Protein AF-M5RSM1-F1 (afdb_monomer_lite)

Secondary structure (DSSP, 8-state):
-HHHHHHTTT-HHHHHHHHHHHTT-EE--HHHHHHHHSS--GGGG---TTEEEEEEEEEE-SS-EEEEEEEEETTS-EEEEEEES---GGGGTT--EEEEEETTEEEEEEE-SSSEEEEEEETTEEEEEEEE-SHHHHHHHHHHHTT-

Radius of gyration: 13.94 Å; chains: 1; bounding box: 35×31×35 Å

Sequence (148 aa):
MDDYLQKLPNDPDAAEQMLLTKYDGEKVDADGAVKLVGYRPIVSSGLPEGYSLASTSVLKMPCCTCVKAVCKRSDGSTLVLFEHDDEETAWFGDRRQSMATCGDKDCCLVDLDSSIAATWKQGTRSVTAVGVRDQDEVAKLVTWLDKS

Structure (mmCIF, N/CA/C/O backbone):
data_AF-M5RSM1-F1
#
_entry.id   AF-M5RSM1-F1
#
loop_
_atom_site.group_PDB
_atom_site.id
_atom_site.type_symbol
_atom_site.label_atom_id
_atom_site.label_alt_id
_atom_site.label_comp_id
_atom_site.label_asym_id
_atom_site.label_entity_id
_atom_site.label_seq_id
_atom_site.pdbx_PDB_ins_code
_atom_site.Cartn_x
_atom_site.Cartn_y
_atom_site.Cartn_z
_atom_site.occupancy
_atom_site.B_iso_or_equiv
_atom_site.auth_seq_id
_atom_site.auth_comp_id
_atom_site.auth_asym_id
_atom_site.auth_atom_id
_atom_site.pdbx_PDB_model_num
ATOM 1 N N . MET A 1 1 ? 10.502 -10.326 3.590 1.00 84.56 1 MET A N 1
ATOM 2 C CA . MET A 1 1 ? 9.378 -9.428 3.912 1.00 84.56 1 MET A CA 1
ATOM 3 C C . MET A 1 1 ? 9.476 -8.980 5.362 1.00 84.56 1 MET A C 1
ATOM 5 O O . MET A 1 1 ? 9.263 -7.812 5.624 1.00 84.56 1 MET A O 1
ATOM 9 N N . ASP A 1 2 ? 9.894 -9.855 6.278 1.00 88.69 2 ASP A N 1
ATOM 10 C CA . ASP A 1 2 ? 10.044 -9.548 7.711 1.00 88.69 2 ASP A CA 1
ATOM 11 C C . ASP A 1 2 ? 10.809 -8.256 8.025 1.00 88.69 2 ASP A C 1
ATOM 13 O O . ASP A 1 2 ? 10.260 -7.388 8.697 1.00 88.69 2 ASP A O 1
ATOM 17 N N . ASP A 1 3 ? 12.011 -8.070 7.468 1.00 91.12 3 ASP A N 1
ATOM 18 C CA . ASP A 1 3 ? 12.795 -6.842 7.693 1.00 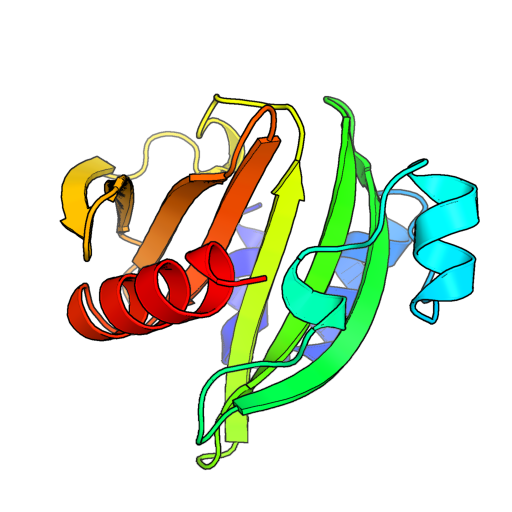91.12 3 ASP A CA 1
ATOM 19 C C . ASP A 1 3 ? 12.050 -5.572 7.262 1.00 91.12 3 ASP A C 1
ATOM 21 O O . ASP A 1 3 ? 12.173 -4.520 7.887 1.00 91.12 3 ASP A O 1
ATOM 25 N N . TYR A 1 4 ? 11.267 -5.669 6.185 1.00 92.69 4 TYR A N 1
ATOM 26 C CA . TYR A 1 4 ? 10.441 -4.568 5.706 1.00 92.69 4 TYR A CA 1
ATOM 27 C C . TYR A 1 4 ? 9.296 -4.282 6.683 1.00 92.69 4 TYR A C 1
ATOM 29 O O . TYR A 1 4 ? 9.095 -3.130 7.059 1.00 92.69 4 TYR A O 1
ATOM 37 N N . LEU A 1 5 ? 8.597 -5.323 7.148 1.00 92.19 5 LEU A N 1
ATOM 38 C CA . LEU A 1 5 ? 7.479 -5.200 8.090 1.00 92.19 5 LEU A CA 1
ATOM 39 C C . LEU A 1 5 ? 7.918 -4.630 9.443 1.00 92.19 5 LEU A C 1
ATOM 41 O O . LEU A 1 5 ? 7.188 -3.847 10.036 1.00 92.19 5 LEU A O 1
ATOM 45 N N . GLN A 1 6 ? 9.125 -4.959 9.909 1.00 91.62 6 GLN A N 1
ATOM 46 C CA . GLN A 1 6 ? 9.686 -4.388 11.139 1.00 91.62 6 GLN A CA 1
ATOM 47 C C . GLN A 1 6 ? 10.090 -2.915 10.985 1.00 91.62 6 GLN A C 1
ATOM 49 O O . GLN A 1 6 ? 10.006 -2.133 11.937 1.00 91.62 6 GLN A O 1
ATOM 54 N N . LYS A 1 7 ? 10.552 -2.521 9.793 1.00 94.12 7 LYS A N 1
ATOM 55 C CA . LYS A 1 7 ? 10.976 -1.142 9.518 1.00 94.12 7 LYS A CA 1
ATOM 56 C C . LYS A 1 7 ? 9.806 -0.213 9.260 1.00 94.12 7 LYS A C 1
ATOM 58 O O . LYS A 1 7 ? 9.838 0.912 9.742 1.00 94.12 7 LYS A O 1
ATOM 63 N N . LEU A 1 8 ? 8.785 -0.677 8.542 1.00 93.38 8 LEU A N 1
ATOM 64 C CA . LEU A 1 8 ? 7.688 0.158 8.055 1.00 93.38 8 LEU A CA 1
ATOM 65 C C . LEU A 1 8 ? 7.031 1.041 9.139 1.00 93.38 8 LEU A C 1
ATOM 67 O O . LEU A 1 8 ? 6.842 2.222 8.858 1.00 93.38 8 LEU A O 1
ATOM 71 N N . PRO A 1 9 ? 6.717 0.556 10.359 1.00 90.81 9 PRO A N 1
ATOM 72 C CA . PRO A 1 9 ? 6.080 1.388 11.383 1.00 90.81 9 PRO A CA 1
ATOM 73 C C . PRO A 1 9 ? 6.984 2.495 11.940 1.00 90.81 9 PRO A C 1
ATOM 75 O O . PRO A 1 9 ? 6.483 3.507 12.421 1.00 90.81 9 PRO A O 1
ATOM 78 N N . ASN A 1 10 ? 8.305 2.296 11.898 1.00 92.50 10 ASN A N 1
ATOM 79 C CA . ASN A 1 10 ? 9.286 3.152 12.569 1.00 92.50 10 ASN A CA 1
ATOM 80 C C . ASN A 1 10 ? 10.014 4.091 11.598 1.00 92.50 10 ASN A C 1
ATOM 82 O O . ASN A 1 10 ? 10.346 5.216 11.957 1.00 92.50 10 ASN A O 1
ATOM 86 N N . ASP A 1 11 ? 10.275 3.618 10.380 1.00 94.62 11 ASP A N 1
ATOM 87 C CA . ASP A 1 11 ? 10.982 4.344 9.328 1.00 94.62 11 ASP A CA 1
ATOM 88 C C . ASP A 1 11 ? 10.421 3.946 7.946 1.00 94.62 11 ASP A C 1
ATOM 90 O O . ASP A 1 11 ? 10.983 3.089 7.248 1.00 94.62 11 ASP A O 1
ATOM 94 N N . PRO A 1 12 ? 9.265 4.521 7.553 1.00 93.06 12 PRO A N 1
ATOM 95 C CA . PRO A 1 12 ? 8.615 4.211 6.283 1.00 93.06 12 PRO A CA 1
ATOM 96 C C . PRO A 1 12 ? 9.485 4.524 5.062 1.00 93.06 12 PRO A C 1
ATOM 98 O O . PRO A 1 12 ? 9.415 3.804 4.065 1.00 93.06 12 PRO A O 1
ATOM 101 N N . ASP A 1 13 ? 10.316 5.565 5.144 1.00 93.88 13 ASP A N 1
ATOM 102 C CA . ASP A 1 13 ? 11.185 5.990 4.047 1.00 93.88 13 ASP A CA 1
ATOM 103 C C . ASP A 1 13 ? 12.333 4.987 3.854 1.00 93.88 13 ASP A C 1
ATOM 105 O O . ASP A 1 13 ? 12.602 4.558 2.727 1.00 93.88 13 ASP A O 1
ATOM 109 N N . ALA A 1 14 ? 12.960 4.516 4.940 1.00 96.06 14 ALA A N 1
ATOM 110 C CA . ALA A 1 14 ? 13.954 3.447 4.853 1.00 96.06 14 ALA A CA 1
ATOM 111 C C . ALA A 1 14 ? 13.337 2.107 4.426 1.00 96.06 14 ALA A C 1
ATOM 113 O O . ALA A 1 14 ? 13.960 1.357 3.667 1.00 96.06 14 ALA A O 1
ATOM 114 N N . ALA A 1 15 ? 12.119 1.795 4.880 1.00 95.50 15 ALA A N 1
ATOM 115 C CA . ALA A 1 15 ? 11.389 0.604 4.448 1.00 95.50 15 ALA A CA 1
ATOM 116 C C . ALA A 1 15 ? 11.082 0.652 2.941 1.00 95.50 15 ALA A C 1
ATOM 118 O O . ALA A 1 15 ? 11.258 -0.340 2.232 1.00 95.50 15 ALA A O 1
ATOM 119 N N . GLU A 1 16 ? 10.678 1.814 2.424 1.00 94.50 16 GLU A N 1
ATOM 120 C CA . GLU A 1 16 ? 10.502 2.029 0.992 1.00 94.50 16 GLU A CA 1
ATOM 121 C C . GLU A 1 16 ? 11.819 1.855 0.227 1.00 94.50 16 GLU A C 1
ATOM 123 O O . GLU A 1 16 ? 11.860 1.082 -0.733 1.00 94.50 16 GLU A O 1
ATOM 128 N N . GLN A 1 17 ? 12.896 2.517 0.661 1.00 96.19 17 GLN A N 1
ATOM 129 C CA . GLN A 1 17 ? 14.193 2.433 -0.010 1.00 96.19 17 GLN A CA 1
ATOM 130 C C . GLN A 1 17 ? 14.730 0.998 -0.045 1.00 96.19 17 GLN A C 1
ATOM 132 O O . GLN A 1 17 ? 15.310 0.581 -1.046 1.00 96.19 17 GLN A O 1
ATOM 137 N N . MET A 1 18 ? 14.502 0.220 1.016 1.00 96.12 18 MET A N 1
ATOM 138 C CA . MET A 1 18 ? 14.855 -1.197 1.055 1.00 96.12 18 MET A CA 1
ATOM 139 C C . MET A 1 18 ? 14.198 -1.977 -0.088 1.00 96.12 18 MET A C 1
ATOM 141 O O . MET A 1 18 ? 14.886 -2.731 -0.777 1.00 96.12 18 MET A O 1
ATOM 145 N N . LEU A 1 19 ? 12.886 -1.816 -0.300 1.00 95.12 19 LEU A N 1
ATOM 146 C CA . LEU A 1 19 ? 12.182 -2.534 -1.366 1.00 95.12 19 LEU A CA 1
ATOM 147 C C . LEU A 1 19 ? 12.595 -2.050 -2.756 1.00 95.12 19 LEU A C 1
ATOM 149 O O . LEU A 1 19 ? 12.762 -2.883 -3.644 1.00 95.12 19 LEU A O 1
ATOM 153 N N . LEU A 1 20 ? 12.805 -0.742 -2.935 1.00 96.50 20 LEU A N 1
ATOM 154 C CA . LEU A 1 20 ? 13.283 -0.184 -4.204 1.00 96.50 20 LEU A CA 1
ATOM 155 C C . LEU A 1 20 ? 14.643 -0.774 -4.586 1.00 96.50 20 LEU A C 1
ATOM 157 O O . LEU A 1 20 ? 14.800 -1.292 -5.685 1.00 96.50 20 LEU A O 1
ATOM 161 N N . THR A 1 21 ? 15.603 -0.782 -3.661 1.00 96.62 21 THR A N 1
ATOM 162 C CA . THR A 1 21 ? 16.928 -1.364 -3.914 1.00 96.62 21 THR A CA 1
ATOM 163 C C . THR A 1 21 ? 16.847 -2.870 -4.167 1.00 96.62 21 THR A C 1
ATOM 165 O O . THR A 1 21 ? 17.539 -3.392 -5.036 1.00 96.62 21 THR A O 1
ATOM 168 N N . LYS A 1 22 ? 16.016 -3.590 -3.404 1.00 95.69 22 LYS A N 1
ATOM 169 C CA . LYS A 1 22 ? 15.933 -5.052 -3.485 1.00 95.69 22 LYS A CA 1
ATOM 170 C C . LYS A 1 22 ? 15.288 -5.549 -4.781 1.00 95.69 22 LYS A C 1
ATOM 172 O O . LYS A 1 22 ? 15.680 -6.604 -5.272 1.00 95.69 22 LYS A O 1
ATOM 177 N N . TYR A 1 23 ? 14.297 -4.827 -5.294 1.00 95.44 23 TYR A N 1
ATOM 178 C CA . TYR A 1 23 ? 13.448 -5.281 -6.399 1.00 95.44 23 TYR A CA 1
ATOM 179 C C . TYR A 1 23 ? 13.539 -4.384 -7.634 1.00 95.44 23 TYR A C 1
ATOM 181 O O . TYR A 1 23 ? 12.558 -4.265 -8.366 1.00 95.44 23 TYR A O 1
ATOM 189 N N . ASP A 1 24 ? 14.698 -3.745 -7.843 1.00 95.06 24 ASP A N 1
ATOM 190 C CA . ASP A 1 24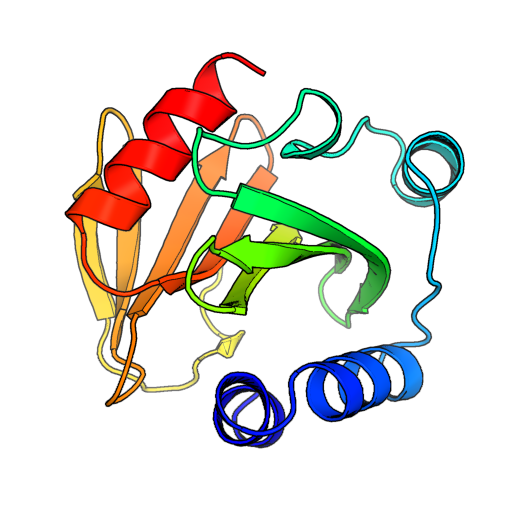 ? 14.963 -2.851 -8.983 1.00 95.06 24 ASP A CA 1
ATOM 191 C C . ASP A 1 24 ? 13.799 -1.871 -9.219 1.00 95.06 24 ASP A C 1
ATOM 193 O O . ASP A 1 24 ? 13.223 -1.773 -10.304 1.00 95.06 24 ASP A O 1
ATOM 197 N N . GLY A 1 25 ? 13.361 -1.258 -8.119 1.00 96.19 25 GLY A N 1
ATOM 198 C CA . GLY A 1 25 ? 12.139 -0.483 -8.058 1.00 96.19 25 GLY A CA 1
ATOM 199 C C . GLY A 1 25 ? 12.337 0.964 -8.482 1.00 96.19 25 GLY A C 1
ATOM 200 O O . GLY A 1 25 ? 13.355 1.588 -8.183 1.00 96.19 25 GLY A O 1
ATOM 201 N N . GLU A 1 26 ? 11.305 1.526 -9.099 1.00 97.12 26 GLU A N 1
ATOM 202 C CA . GLU A 1 26 ? 11.304 2.891 -9.620 1.00 97.12 26 GLU A CA 1
ATOM 203 C C . GLU A 1 26 ? 10.159 3.696 -9.001 1.00 97.12 26 GLU A C 1
ATOM 205 O O . GLU A 1 26 ? 9.010 3.250 -9.010 1.00 97.12 26 GLU A O 1
ATOM 210 N N . LYS A 1 27 ? 10.455 4.886 -8.461 1.00 97.31 27 LYS A N 1
ATOM 211 C CA . LYS A 1 27 ? 9.416 5.850 -8.065 1.00 97.31 27 LYS A CA 1
ATOM 212 C C . LYS A 1 27 ? 8.848 6.510 -9.315 1.00 97.31 27 LYS A C 1
ATOM 214 O O . LYS A 1 27 ? 9.605 7.041 -10.119 1.00 97.31 27 LYS A O 1
ATOM 219 N N . VAL A 1 28 ? 7.527 6.518 -9.438 1.00 97.31 28 VAL A N 1
ATOM 220 C CA . VAL A 1 28 ? 6.824 6.992 -10.636 1.00 97.31 28 VAL A CA 1
ATOM 221 C C . VAL A 1 28 ? 5.596 7.814 -10.265 1.00 97.31 28 VAL A C 1
ATOM 223 O O . VAL A 1 28 ? 5.053 7.686 -9.166 1.00 97.31 28 VAL A O 1
ATOM 226 N N . ASP A 1 29 ? 5.146 8.647 -11.199 1.00 94.75 29 ASP A N 1
ATOM 227 C CA . ASP A 1 29 ? 3.795 9.202 -11.181 1.00 94.75 29 ASP A CA 1
ATOM 228 C C . ASP A 1 29 ? 2.786 8.206 -11.793 1.00 94.75 29 ASP A C 1
ATOM 230 O O . ASP A 1 29 ? 3.134 7.081 -12.167 1.00 94.75 29 ASP A O 1
ATOM 234 N N . ALA A 1 30 ? 1.514 8.602 -11.877 1.00 90.69 30 ALA A N 1
ATOM 235 C CA . ALA A 1 30 ? 0.456 7.735 -12.394 1.00 90.69 30 ALA A CA 1
ATOM 236 C C . ALA A 1 30 ? 0.690 7.313 -13.858 1.00 90.69 30 ALA A C 1
ATOM 238 O O . ALA A 1 30 ? 0.462 6.155 -14.206 1.00 90.69 30 ALA A O 1
ATOM 239 N N . ASP A 1 31 ? 1.171 8.219 -14.711 1.00 94.06 31 ASP A N 1
ATOM 240 C CA . ASP A 1 31 ? 1.406 7.924 -16.129 1.00 94.06 31 ASP A CA 1
ATOM 241 C C . ASP A 1 31 ? 2.654 7.051 -16.324 1.00 94.06 31 ASP A C 1
ATOM 243 O O . ASP A 1 31 ? 2.675 6.167 -17.184 1.00 94.06 31 ASP A O 1
ATOM 247 N N . GLY A 1 32 ? 3.689 7.260 -15.509 1.00 96.12 32 GLY A N 1
ATOM 248 C CA . GLY A 1 32 ? 4.862 6.397 -15.421 1.00 96.12 32 GLY A CA 1
ATOM 249 C C . GLY A 1 32 ? 4.489 4.985 -14.982 1.00 96.12 32 GLY A C 1
ATOM 250 O O . GLY A 1 32 ? 4.904 4.022 -15.624 1.00 96.12 32 GLY A O 1
ATOM 251 N N . ALA A 1 33 ? 3.630 4.849 -13.967 1.00 95.62 33 ALA A N 1
ATOM 252 C CA . ALA A 1 33 ? 3.114 3.548 -13.552 1.00 95.62 33 ALA A CA 1
ATOM 253 C C . ALA A 1 33 ? 2.383 2.849 -14.707 1.00 95.62 33 ALA A C 1
ATOM 255 O O . ALA A 1 33 ? 2.726 1.715 -15.037 1.00 95.62 33 ALA A O 1
ATOM 256 N N . VAL A 1 34 ? 1.466 3.538 -15.399 1.00 96.12 34 VAL A N 1
ATOM 257 C CA . VAL A 1 34 ? 0.736 2.977 -16.553 1.00 96.12 34 VAL A CA 1
ATOM 258 C C . VAL A 1 34 ? 1.685 2.454 -17.632 1.00 96.12 34 VAL A C 1
ATOM 260 O O . VAL A 1 34 ? 1.450 1.377 -18.174 1.00 96.12 34 VAL A O 1
ATOM 263 N N . LYS A 1 35 ? 2.773 3.171 -17.936 1.00 96.56 35 LYS A N 1
ATOM 264 C CA . LYS A 1 35 ? 3.765 2.721 -18.929 1.00 96.56 35 LYS A CA 1
ATOM 265 C C . LYS A 1 35 ? 4.471 1.430 -18.522 1.00 96.56 35 LYS A C 1
ATOM 267 O O . LYS A 1 35 ? 4.814 0.639 -19.395 1.00 96.56 35 LYS A O 1
ATOM 272 N N . LEU A 1 36 ? 4.702 1.233 -17.226 1.00 95.62 36 LEU A N 1
ATOM 273 C CA . LEU A 1 36 ? 5.438 0.081 -16.707 1.00 95.62 36 LEU A CA 1
ATOM 274 C C . LEU A 1 36 ? 4.545 -1.139 -16.472 1.00 95.62 36 LEU A C 1
ATOM 276 O O . LEU A 1 36 ? 4.988 -2.259 -16.715 1.00 95.62 36 LEU A O 1
ATOM 280 N N . VAL A 1 37 ? 3.307 -0.938 -16.008 1.00 94.19 37 VAL A N 1
ATOM 281 C CA . VAL A 1 37 ? 2.409 -2.045 -15.635 1.00 94.19 37 VAL A CA 1
ATOM 282 C C . VAL A 1 37 ? 1.253 -2.272 -16.611 1.00 94.19 37 VAL A C 1
ATOM 284 O O . VAL A 1 37 ? 0.594 -3.304 -16.555 1.00 94.19 37 VAL A O 1
ATOM 287 N N . GLY A 1 38 ? 1.007 -1.348 -17.542 1.00 94.25 38 GLY A N 1
ATOM 288 C CA . GLY A 1 38 ? -0.022 -1.485 -18.579 1.00 94.25 38 GLY A CA 1
ATOM 289 C C . GLY A 1 38 ? -1.457 -1.245 -18.098 1.00 94.25 38 GLY A C 1
ATOM 290 O O . GLY A 1 38 ? -2.404 -1.475 -18.847 1.00 94.25 38 GLY A O 1
ATOM 291 N N . TYR A 1 39 ? -1.640 -0.779 -16.863 1.00 92.81 39 TYR A N 1
ATOM 292 C CA . TYR A 1 39 ? -2.935 -0.421 -16.290 1.00 92.81 39 TYR A CA 1
ATOM 293 C C . TYR A 1 39 ? -2.808 0.810 -15.393 1.00 92.81 39 TYR A C 1
ATOM 295 O O . TYR A 1 39 ? -1.713 1.172 -14.968 1.00 92.81 39 TYR A O 1
ATOM 303 N N . ARG A 1 40 ? -3.936 1.466 -15.109 1.00 93.38 40 ARG A N 1
ATOM 304 C CA . ARG A 1 40 ? -3.989 2.586 -14.166 1.00 93.38 40 ARG A CA 1
ATOM 305 C C . ARG A 1 40 ? -4.035 2.034 -12.735 1.00 93.38 40 ARG A C 1
ATOM 307 O O . ARG A 1 40 ? -4.993 1.322 -12.444 1.00 93.38 40 ARG A O 1
ATOM 314 N N . PRO A 1 41 ? -3.050 2.339 -11.866 1.00 94.38 41 PRO A N 1
ATOM 315 C CA . PRO A 1 41 ? -3.062 1.898 -10.472 1.00 94.38 41 PRO A CA 1
ATOM 316 C C . PRO A 1 41 ? -4.347 2.291 -9.749 1.00 94.38 41 PRO A C 1
ATOM 318 O O . PRO A 1 41 ? -4.840 3.403 -9.963 1.00 94.38 41 PRO A O 1
ATOM 321 N N . ILE A 1 42 ? -4.833 1.441 -8.851 1.00 93.12 42 ILE A N 1
ATOM 322 C CA . ILE A 1 42 ? -6.088 1.625 -8.110 1.00 93.12 42 ILE A CA 1
ATOM 323 C C . ILE A 1 42 ? -6.118 2.933 -7.308 1.00 93.12 42 ILE A C 1
ATOM 325 O O . ILE A 1 42 ? -7.150 3.587 -7.200 1.00 93.12 42 ILE A O 1
ATOM 329 N N . VAL A 1 43 ? -4.959 3.379 -6.815 1.00 94.25 43 VAL A N 1
ATOM 330 C CA . VAL A 1 43 ? -4.820 4.634 -6.056 1.00 94.25 43 VAL A CA 1
ATOM 331 C C . VAL A 1 43 ? -4.864 5.892 -6.930 1.00 94.25 43 VAL A C 1
ATOM 333 O O . VAL A 1 43 ? -4.899 7.005 -6.407 1.00 94.25 43 VAL A O 1
ATOM 336 N N . SER A 1 44 ? -4.866 5.752 -8.261 1.00 92.12 44 SER A N 1
ATOM 337 C CA . SER A 1 44 ? -4.873 6.896 -9.188 1.00 92.12 44 SER A CA 1
ATOM 338 C C . SER A 1 44 ? -6.166 7.707 -9.117 1.00 92.12 44 SER A C 1
ATOM 340 O O . SER A 1 44 ? -6.155 8.891 -9.442 1.00 92.12 44 SER A O 1
ATOM 342 N N . SER A 1 45 ? -7.269 7.078 -8.702 1.00 89.44 45 SER A N 1
ATOM 343 C CA . SER A 1 45 ? -8.578 7.721 -8.525 1.00 89.44 45 SER A CA 1
ATOM 344 C C . SER A 1 45 ? -8.718 8.409 -7.155 1.00 89.44 45 SER A C 1
ATOM 346 O O . SER A 1 45 ? -9.756 8.998 -6.855 1.00 89.44 45 SER A O 1
ATOM 348 N N . GLY A 1 46 ? -7.664 8.379 -6.333 1.00 93.38 46 GLY A N 1
ATOM 349 C CA . GLY A 1 46 ? -7.618 8.974 -5.002 1.00 93.38 46 GLY A CA 1
ATOM 350 C C . GLY A 1 46 ? -7.681 7.941 -3.880 1.00 93.38 46 GLY A C 1
ATOM 351 O O . GLY A 1 46 ? -7.684 6.731 -4.098 1.00 93.38 46 GLY A O 1
ATOM 352 N N . LEU A 1 47 ? -7.730 8.442 -2.651 1.00 95.75 47 LEU A N 1
ATOM 353 C CA . LEU A 1 47 ? -7.776 7.651 -1.423 1.00 95.75 47 LEU A CA 1
ATOM 354 C C . LEU A 1 47 ? -8.952 8.119 -0.550 1.00 95.75 47 LEU A C 1
ATOM 356 O O . LEU A 1 47 ? -9.416 9.249 -0.734 1.00 95.75 47 LEU A O 1
ATOM 360 N N . PRO A 1 48 ? -9.426 7.290 0.400 1.00 94.62 48 PRO A N 1
ATOM 361 C CA . PRO A 1 48 ? -10.467 7.702 1.334 1.00 94.62 48 PRO A CA 1
ATOM 362 C C . PRO A 1 48 ? -10.077 8.960 2.120 1.00 94.62 48 PRO A C 1
ATOM 364 O O . PRO A 1 48 ? -8.896 9.275 2.288 1.00 94.62 48 PRO A O 1
ATOM 367 N N . GLU A 1 49 ? -11.073 9.650 2.677 1.00 94.06 49 GLU A N 1
ATOM 368 C CA . GLU A 1 49 ? -10.830 10.778 3.579 1.00 94.06 49 GLU A CA 1
ATOM 369 C C . GLU A 1 49 ? -9.894 10.382 4.736 1.00 94.06 49 GLU A C 1
ATOM 371 O O . GLU A 1 49 ? -9.984 9.285 5.293 1.00 94.06 49 GLU A O 1
ATOM 376 N N . GLY A 1 50 ? -8.981 11.288 5.090 1.00 95.00 50 GLY A N 1
ATOM 377 C CA . GLY A 1 50 ? -7.962 11.052 6.114 1.00 95.00 50 GLY A CA 1
ATOM 378 C C . GLY A 1 50 ? -6.687 10.390 5.590 1.00 95.00 50 GLY A C 1
ATOM 379 O O . GLY A 1 50 ? -5.750 10.222 6.370 1.00 95.00 50 GLY A O 1
ATOM 380 N N . TYR A 1 51 ? -6.618 10.075 4.293 1.00 96.88 51 TYR A N 1
ATOM 381 C CA . TYR A 1 51 ? -5.425 9.553 3.633 1.00 96.88 51 TYR A CA 1
ATOM 382 C C . TYR A 1 51 ? -4.883 10.516 2.581 1.00 96.88 51 TYR A C 1
ATOM 384 O O . TYR A 1 51 ? -5.615 11.259 1.931 1.00 96.88 51 TYR A O 1
ATOM 392 N N . SER A 1 52 ? -3.572 10.453 2.376 1.00 96.69 52 SER A N 1
ATOM 393 C CA . SER A 1 52 ? -2.880 11.122 1.279 1.00 96.69 52 SER A CA 1
ATOM 394 C C . SER A 1 52 ? -1.843 10.192 0.661 1.00 96.69 52 SER A C 1
ATOM 396 O O . SER A 1 52 ? -1.205 9.401 1.359 1.00 96.69 52 SER A O 1
ATOM 398 N N . LEU A 1 53 ? -1.680 10.276 -0.658 1.00 96.75 53 LEU A N 1
ATOM 399 C CA . LEU A 1 53 ? -0.665 9.514 -1.375 1.00 96.75 53 LEU A CA 1
ATOM 400 C C . LEU A 1 53 ? 0.688 10.212 -1.207 1.00 96.75 53 LEU A C 1
ATOM 402 O O . LEU A 1 53 ? 0.848 11.358 -1.619 1.00 96.75 53 LEU A O 1
ATOM 406 N N . ALA A 1 54 ? 1.654 9.527 -0.598 1.00 95.62 54 ALA A N 1
ATOM 407 C CA . ALA A 1 54 ? 3.004 10.048 -0.395 1.00 95.62 54 ALA A CA 1
ATOM 408 C C . ALA A 1 54 ? 3.948 9.671 -1.544 1.00 95.62 54 ALA A C 1
ATOM 410 O O . ALA A 1 54 ? 4.746 10.496 -1.985 1.00 95.62 54 ALA A O 1
ATOM 411 N N . SER A 1 55 ? 3.858 8.438 -2.042 1.00 96.56 55 SER A N 1
ATOM 412 C CA . SER A 1 55 ? 4.646 7.974 -3.185 1.00 96.56 55 SER A CA 1
ATOM 413 C C . SER A 1 55 ? 3.959 6.813 -3.897 1.00 96.56 55 SER A C 1
ATOM 415 O O . SER A 1 55 ? 3.207 6.047 -3.294 1.00 96.56 55 SER A O 1
ATOM 417 N N . THR A 1 56 ? 4.248 6.674 -5.190 1.00 97.69 56 THR A N 1
ATOM 418 C CA . THR A 1 56 ? 3.977 5.460 -5.966 1.00 97.69 56 THR A CA 1
ATOM 419 C C . THR A 1 56 ? 5.294 4.930 -6.510 1.00 97.69 56 THR A C 1
ATOM 421 O O . THR A 1 56 ? 6.212 5.687 -6.839 1.00 97.69 56 THR A O 1
ATOM 424 N N . SER A 1 57 ? 5.433 3.614 -6.554 1.00 97.88 57 SER A N 1
ATOM 425 C CA . SER A 1 57 ? 6.585 2.948 -7.145 1.00 97.88 57 SER A CA 1
ATOM 426 C C . SER A 1 57 ? 6.162 1.681 -7.860 1.00 97.88 57 SER A C 1
ATOM 428 O O . SER A 1 57 ? 5.175 1.058 -7.481 1.00 97.88 57 SER A O 1
ATOM 430 N N . VAL A 1 58 ? 6.944 1.266 -8.846 1.00 97.81 58 VAL A N 1
ATOM 431 C CA . VAL A 1 58 ? 6.811 -0.043 -9.484 1.00 97.81 58 VAL A CA 1
ATOM 432 C C . VAL A 1 58 ? 7.986 -0.906 -9.049 1.00 97.81 58 VAL A C 1
ATOM 434 O O . VAL A 1 58 ? 9.125 -0.446 -9.071 1.00 97.81 58 VAL A O 1
ATOM 437 N N . LEU A 1 59 ? 7.706 -2.133 -8.613 1.00 96.56 59 LEU A N 1
ATOM 438 C CA . LEU A 1 59 ? 8.695 -3.104 -8.148 1.00 96.56 59 LEU A CA 1
ATOM 439 C C . LEU A 1 59 ? 8.719 -4.312 -9.086 1.00 96.56 59 LEU A C 1
ATOM 441 O O . LEU A 1 59 ? 7.662 -4.852 -9.412 1.00 96.56 59 LEU A O 1
ATOM 445 N N . LYS A 1 60 ? 9.912 -4.784 -9.458 1.00 94.25 60 LYS A N 1
ATOM 446 C CA . LYS A 1 60 ? 10.099 -6.047 -10.186 1.00 94.25 60 LYS A CA 1
ATOM 447 C C . LYS A 1 60 ? 10.294 -7.174 -9.175 1.00 94.25 60 LYS A C 1
ATOM 449 O O . LYS A 1 60 ? 11.416 -7.565 -8.847 1.00 94.25 60 LYS A O 1
ATOM 454 N N . MET A 1 61 ? 9.187 -7.650 -8.615 1.00 89.56 61 MET A N 1
ATOM 455 C CA . MET A 1 61 ? 9.200 -8.777 -7.689 1.00 89.56 61 MET A CA 1
ATOM 456 C C . MET A 1 61 ? 9.471 -10.083 -8.454 1.00 89.56 61 MET A C 1
ATOM 458 O O . MET A 1 61 ? 9.186 -10.176 -9.647 1.00 89.56 61 MET A O 1
ATOM 462 N N . PRO A 1 62 ? 9.963 -11.137 -7.782 1.00 87.44 62 PRO A N 1
ATOM 463 C CA . PRO A 1 62 ? 10.159 -12.436 -8.425 1.00 87.44 62 PRO A CA 1
ATOM 464 C C . PRO A 1 62 ? 8.879 -13.054 -9.013 1.00 87.44 62 PRO A C 1
ATOM 466 O O . PRO A 1 62 ? 8.974 -13.817 -9.968 1.00 87.44 62 PRO A O 1
ATOM 469 N N . CYS A 1 63 ? 7.703 -12.741 -8.452 1.00 84.44 63 CYS A N 1
ATOM 470 C CA . CYS A 1 63 ? 6.413 -13.265 -8.910 1.00 84.44 63 CYS A CA 1
ATOM 471 C C . CYS A 1 63 ? 5.645 -12.327 -9.860 1.00 84.44 63 CYS A C 1
ATOM 473 O O . CYS A 1 63 ? 4.874 -12.811 -10.683 1.00 84.44 63 CYS A O 1
ATOM 475 N N . CYS A 1 64 ? 5.842 -11.005 -9.771 1.00 88.88 64 CYS A N 1
ATOM 476 C CA . CYS A 1 64 ? 5.130 -10.011 -10.581 1.00 88.88 64 CYS A CA 1
ATOM 477 C C . CYS A 1 64 ? 5.908 -8.706 -10.754 1.00 88.88 64 CYS A C 1
ATOM 479 O O . CYS A 1 64 ? 6.814 -8.386 -9.987 1.00 88.88 64 CYS A O 1
ATOM 481 N N . THR A 1 65 ? 5.467 -7.889 -11.709 1.00 93.19 65 THR A N 1
ATOM 482 C CA . THR A 1 65 ? 5.692 -6.443 -11.648 1.00 93.19 65 THR A CA 1
ATOM 483 C C . THR A 1 65 ? 4.531 -5.829 -10.883 1.00 93.19 65 THR A C 1
ATOM 485 O O . THR A 1 65 ? 3.392 -5.899 -11.336 1.00 93.19 65 THR A O 1
ATOM 488 N N . CYS A 1 66 ? 4.806 -5.255 -9.720 1.00 93.81 66 CYS A N 1
ATOM 489 C CA . CYS A 1 66 ? 3.763 -4.891 -8.770 1.00 93.81 66 CYS A CA 1
ATOM 490 C C . CYS A 1 66 ? 3.837 -3.384 -8.469 1.00 93.81 66 CYS A C 1
ATOM 492 O O . CYS A 1 66 ? 4.927 -2.804 -8.396 1.00 93.81 66 CYS A O 1
ATOM 494 N N . VAL A 1 67 ? 2.687 -2.733 -8.297 1.00 96.69 67 VAL A N 1
ATOM 495 C CA . VAL A 1 67 ? 2.627 -1.314 -7.907 1.00 96.69 67 VAL A CA 1
ATOM 496 C C . VAL A 1 67 ? 2.622 -1.227 -6.387 1.00 96.69 67 VAL A C 1
ATOM 498 O O . VAL A 1 67 ? 1.866 -1.938 -5.737 1.00 96.69 67 VAL A O 1
ATOM 501 N N . LYS A 1 68 ? 3.450 -0.353 -5.813 1.00 97.00 68 LYS A N 1
ATOM 502 C CA . LYS A 1 68 ? 3.496 -0.033 -4.382 1.00 97.00 68 LYS A CA 1
ATOM 503 C C . LYS A 1 68 ? 3.120 1.429 -4.175 1.00 97.00 68 LYS A C 1
ATOM 505 O O . LYS A 1 68 ? 3.837 2.310 -4.645 1.00 97.00 68 LYS A O 1
ATOM 510 N N . ALA A 1 69 ? 2.080 1.690 -3.396 1.00 97.69 69 ALA A N 1
ATOM 511 C CA . ALA A 1 69 ? 1.665 3.029 -3.001 1.00 97.69 69 ALA A CA 1
ATOM 512 C C . ALA A 1 69 ? 1.842 3.234 -1.493 1.00 97.69 69 ALA A C 1
ATOM 514 O O . ALA A 1 69 ? 1.281 2.493 -0.685 1.00 97.69 69 ALA A O 1
ATOM 515 N N . VAL A 1 70 ? 2.611 4.252 -1.104 1.00 97.31 70 VAL A N 1
ATOM 516 C CA . VAL A 1 70 ? 2.760 4.662 0.298 1.00 97.31 70 VAL A CA 1
ATOM 517 C C . VAL A 1 70 ? 1.694 5.703 0.611 1.00 97.31 70 VAL A C 1
ATOM 519 O O . VAL A 1 70 ? 1.667 6.777 0.010 1.00 97.31 70 VAL A O 1
ATOM 522 N N . CYS A 1 71 ? 0.822 5.390 1.562 1.00 97.19 71 CYS A N 1
ATOM 523 C CA . CYS A 1 71 ? -0.303 6.220 1.966 1.00 97.19 71 CYS A CA 1
ATOM 524 C C . CYS A 1 71 ? -0.076 6.730 3.394 1.00 97.19 71 CYS A C 1
ATOM 526 O O . CYS A 1 71 ? 0.143 5.943 4.315 1.00 97.19 71 CYS A O 1
ATOM 528 N N . LYS A 1 72 ? -0.146 8.046 3.596 1.00 96.56 72 LYS A N 1
ATOM 529 C CA . LYS A 1 72 ? -0.062 8.670 4.921 1.00 96.56 72 LYS A CA 1
ATOM 530 C C . LYS A 1 72 ? -1.454 8.940 5.465 1.00 96.56 72 LYS A C 1
ATOM 532 O O . LYS A 1 72 ? -2.273 9.547 4.772 1.00 96.56 72 LYS A O 1
ATOM 537 N N . ARG A 1 73 ? -1.691 8.526 6.707 1.00 96.19 73 ARG A N 1
ATOM 538 C CA . ARG A 1 73 ? -2.875 8.895 7.487 1.00 96.19 73 ARG A CA 1
ATOM 539 C C . ARG A 1 73 ? -2.733 10.315 8.033 1.00 96.19 73 ARG A C 1
ATOM 541 O O . ARG A 1 73 ? -1.625 10.836 8.156 1.00 96.19 73 ARG A O 1
ATOM 548 N N . SER A 1 74 ? -3.851 10.920 8.418 1.00 94.50 74 SER A N 1
ATOM 549 C CA . SER A 1 74 ? -3.898 12.256 9.030 1.00 94.50 74 SER A CA 1
ATOM 550 C C . SER A 1 74 ? -3.123 12.363 10.348 1.00 94.50 74 SER A C 1
ATOM 552 O O . SER A 1 74 ? -2.603 13.429 10.664 1.00 94.50 74 SER A O 1
ATOM 554 N N . ASP A 1 75 ? -2.993 11.263 11.091 1.00 92.88 75 ASP A N 1
ATOM 555 C CA . ASP A 1 75 ? -2.162 11.173 12.301 1.00 92.88 75 ASP A CA 1
ATOM 556 C C . ASP A 1 75 ? -0.664 10.951 12.026 1.00 92.88 75 ASP A C 1
ATOM 558 O O . ASP A 1 75 ? 0.124 10.813 12.960 1.00 92.88 75 ASP A O 1
ATOM 562 N N . GLY A 1 76 ? -0.256 10.927 10.755 1.00 91.44 76 GLY A N 1
ATOM 563 C CA . GLY A 1 76 ? 1.136 10.791 10.332 1.00 91.44 76 GLY A CA 1
ATOM 564 C C . GLY A 1 76 ? 1.634 9.353 10.197 1.00 91.44 76 GLY A C 1
ATOM 565 O O . GLY A 1 76 ? 2.716 9.154 9.647 1.00 91.44 76 GLY A O 1
ATOM 566 N N . SER A 1 77 ? 0.868 8.348 10.635 1.00 93.44 77 SER A N 1
ATOM 567 C CA . SER A 1 77 ? 1.243 6.945 10.431 1.00 93.44 77 SER A CA 1
ATOM 568 C C . SER A 1 77 ? 1.046 6.494 8.978 1.00 93.44 77 SER A C 1
ATOM 570 O O . SER A 1 77 ? 0.264 7.074 8.218 1.00 93.44 77 SER A O 1
ATOM 572 N N . THR A 1 78 ? 1.740 5.422 8.596 1.00 94.88 78 THR A N 1
ATOM 573 C CA . THR A 1 78 ? 1.792 4.945 7.209 1.00 94.88 78 THR A CA 1
ATOM 574 C C . THR A 1 78 ? 1.022 3.641 7.016 1.00 94.88 78 THR A C 1
ATOM 576 O O . THR A 1 78 ? 1.012 2.762 7.877 1.00 94.88 78 THR A O 1
ATOM 579 N N . LEU A 1 79 ? 0.385 3.533 5.858 1.00 95.94 79 LEU A N 1
ATOM 580 C CA . LEU A 1 79 ? -0.200 2.337 5.265 1.00 95.94 79 LEU A CA 1
ATOM 581 C C . LEU A 1 79 ? 0.461 2.140 3.899 1.00 95.94 79 LEU A C 1
ATOM 583 O O . LEU A 1 79 ? 0.718 3.121 3.201 1.00 95.94 79 LEU A O 1
ATOM 587 N N . VAL A 1 80 ? 0.690 0.901 3.472 1.00 97.31 80 VAL A N 1
ATOM 588 C CA . VAL A 1 80 ? 1.167 0.629 2.109 1.00 97.31 80 VAL A CA 1
ATOM 589 C C . VAL A 1 80 ? 0.186 -0.268 1.374 1.00 97.31 80 VAL A C 1
ATOM 591 O O . VAL A 1 80 ? -0.256 -1.271 1.920 1.00 97.31 80 VAL A O 1
ATOM 594 N N . LEU A 1 81 ? -0.149 0.100 0.139 1.00 97.25 81 LEU A N 1
ATOM 595 C CA . LEU A 1 81 ? -0.950 -0.713 -0.770 1.00 97.25 81 LEU A CA 1
ATOM 596 C C . LEU A 1 81 ? -0.039 -1.316 -1.837 1.00 97.25 81 LEU A C 1
ATOM 598 O O . LEU A 1 81 ? 0.764 -0.604 -2.442 1.00 97.25 81 LEU A O 1
ATOM 602 N N . PHE A 1 82 ? -0.182 -2.613 -2.074 1.00 96.06 82 PHE A N 1
ATOM 603 C CA . PHE A 1 82 ? 0.448 -3.326 -3.175 1.00 96.06 82 PHE A CA 1
ATOM 604 C C . PHE A 1 82 ? -0.625 -3.817 -4.138 1.00 96.06 82 PHE A C 1
ATOM 606 O O . PHE A 1 82 ? -1.570 -4.462 -3.701 1.00 96.06 82 PHE A O 1
ATOM 613 N N . GLU A 1 83 ? -0.459 -3.569 -5.433 1.00 95.25 83 GLU A N 1
ATOM 614 C CA . GLU A 1 83 ? -1.252 -4.198 -6.492 1.00 95.25 83 GLU A CA 1
ATOM 615 C C . GLU A 1 83 ? -0.384 -5.226 -7.210 1.00 95.25 83 GLU A C 1
ATOM 617 O O . GLU A 1 83 ? 0.713 -4.898 -7.671 1.00 95.25 83 GLU A O 1
ATOM 622 N N . HIS A 1 84 ? -0.861 -6.463 -7.287 1.00 93.56 84 HIS A N 1
ATOM 623 C CA . HIS A 1 84 ? -0.104 -7.590 -7.821 1.00 93.56 84 HIS A CA 1
ATOM 624 C C . HIS A 1 84 ? -1.017 -8.629 -8.469 1.00 93.56 84 HIS A C 1
ATOM 626 O O . HIS A 1 84 ? -2.201 -8.719 -8.154 1.00 93.56 84 HIS A O 1
ATOM 632 N N . ASP A 1 85 ? -0.453 -9.440 -9.359 1.00 87.81 85 ASP A N 1
ATOM 633 C CA . ASP A 1 85 ? -1.189 -10.528 -10.016 1.00 87.81 85 ASP A CA 1
ATOM 634 C C . ASP A 1 85 ? -1.244 -11.803 -9.155 1.00 87.81 85 ASP A C 1
ATOM 636 O O . ASP A 1 85 ? -2.055 -12.691 -9.407 1.00 87.81 85 ASP A O 1
ATOM 640 N N . ASP A 1 86 ? -0.396 -11.886 -8.127 1.00 77.56 86 ASP A N 1
ATOM 641 C CA . ASP A 1 86 ? -0.279 -13.062 -7.267 1.00 77.56 86 ASP A CA 1
ATOM 642 C C . ASP A 1 86 ? -1.472 -13.188 -6.302 1.00 77.56 86 ASP A C 1
ATOM 644 O O . ASP A 1 86 ? -1.935 -12.200 -5.728 1.00 77.56 86 ASP A O 1
ATOM 648 N N . GLU A 1 87 ? -1.985 -14.399 -6.119 1.00 64.31 87 GLU A N 1
ATOM 649 C CA . GLU A 1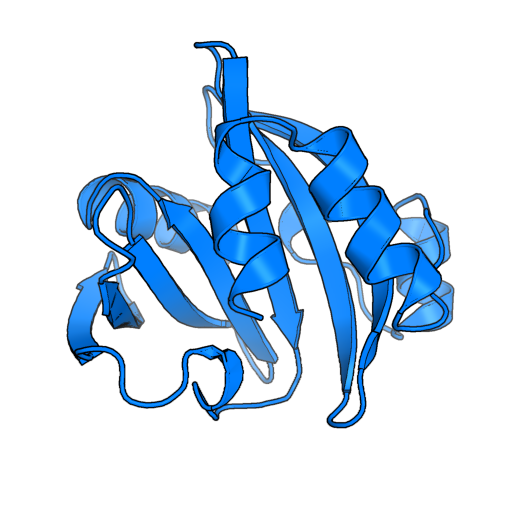 87 ? -3.004 -14.716 -5.108 1.00 64.31 87 GLU A CA 1
ATOM 650 C C . GLU A 1 87 ? -2.382 -15.178 -3.792 1.00 64.31 87 GLU A C 1
ATOM 652 O O . GLU A 1 87 ? -3.057 -15.189 -2.762 1.00 64.31 87 GLU A O 1
ATOM 657 N N . GLU A 1 88 ? -1.101 -15.551 -3.807 1.00 60.22 88 GLU A N 1
ATOM 658 C CA . GLU A 1 88 ? -0.468 -16.197 -2.672 1.00 60.22 88 GLU A CA 1
ATOM 659 C C . GLU A 1 88 ? 0.021 -15.188 -1.624 1.00 60.22 88 GLU A C 1
ATOM 661 O O . GLU A 1 88 ? 0.821 -14.287 -1.876 1.00 60.22 88 GLU A O 1
ATOM 666 N N . THR A 1 89 ? -0.389 -15.413 -0.374 1.00 62.69 89 THR A N 1
ATOM 667 C CA . THR A 1 89 ? 0.083 -14.695 0.821 1.00 62.69 89 THR A CA 1
ATOM 668 C C . THR A 1 89 ? 1.475 -15.145 1.281 1.00 62.69 89 THR A C 1
ATOM 670 O O . THR A 1 89 ? 1.896 -14.816 2.394 1.00 62.69 89 THR A O 1
ATOM 673 N N . ALA A 1 90 ? 2.233 -15.854 0.432 1.00 77.50 90 ALA A N 1
ATOM 674 C CA . ALA A 1 90 ? 3.568 -16.379 0.736 1.00 77.50 90 ALA A CA 1
ATOM 675 C C . ALA A 1 90 ? 4.547 -15.290 1.216 1.00 77.50 90 ALA A C 1
ATOM 677 O O . ALA A 1 90 ? 5.524 -15.573 1.910 1.00 77.50 90 ALA A O 1
ATOM 678 N N . TRP A 1 91 ? 4.258 -14.022 0.910 1.00 84.62 91 TRP A N 1
ATOM 679 C CA . TRP A 1 91 ? 4.986 -12.859 1.412 1.00 84.62 91 TRP A CA 1
ATOM 680 C C . TRP A 1 91 ? 5.101 -12.826 2.936 1.00 84.62 91 TRP A C 1
ATOM 682 O O . TRP A 1 91 ? 6.086 -12.295 3.449 1.00 84.62 91 TRP A O 1
ATOM 692 N N . PHE A 1 92 ? 4.127 -13.382 3.656 1.00 88.62 92 PHE A N 1
ATOM 693 C CA . PHE A 1 92 ? 4.049 -13.303 5.111 1.00 88.62 92 PHE A CA 1
ATOM 694 C C . PHE A 1 92 ? 4.553 -14.556 5.839 1.00 88.62 92 PHE A C 1
ATOM 696 O O . PHE A 1 92 ? 4.531 -14.574 7.073 1.00 88.62 92 PHE A O 1
ATOM 703 N N . GLY A 1 93 ? 5.056 -15.560 5.111 1.00 86.75 93 GLY A N 1
ATOM 704 C CA . GLY A 1 93 ? 5.529 -16.822 5.688 1.00 86.75 93 GLY A CA 1
ATOM 705 C C . GLY A 1 93 ? 4.423 -17.560 6.450 1.00 86.75 93 GLY A C 1
ATOM 706 O O . GLY A 1 93 ? 3.262 -17.529 6.050 1.00 86.75 93 GLY A O 1
ATOM 707 N N . ASP A 1 94 ? 4.774 -18.167 7.584 1.00 88.38 94 ASP A N 1
ATOM 708 C CA . ASP A 1 94 ? 3.863 -18.994 8.395 1.00 88.38 94 ASP A CA 1
ATOM 709 C C . ASP A 1 94 ? 2.995 -18.187 9.384 1.00 88.38 94 ASP A C 1
ATOM 711 O O . ASP A 1 94 ? 2.470 -18.731 10.360 1.00 88.38 94 ASP A O 1
ATOM 715 N N . ARG A 1 95 ? 2.865 -16.868 9.182 1.00 90.88 95 ARG A N 1
ATOM 716 C CA . ARG A 1 95 ? 2.051 -16.013 10.058 1.00 90.88 95 ARG A CA 1
ATOM 717 C C . ARG A 1 95 ? 0.593 -16.447 10.056 1.00 90.88 95 ARG A C 1
ATOM 719 O O . ARG A 1 95 ? 0.067 -16.928 9.053 1.00 90.88 95 ARG A O 1
ATOM 726 N N . ARG A 1 96 ? -0.079 -16.225 11.189 1.00 90.50 96 ARG A N 1
ATOM 727 C CA . ARG A 1 96 ? -1.491 -16.569 11.354 1.00 90.50 96 ARG A CA 1
ATOM 728 C C . ARG A 1 96 ? -2.335 -15.789 10.351 1.00 90.50 96 ARG A C 1
ATOM 730 O O . ARG A 1 96 ? -2.298 -14.560 10.330 1.00 90.50 96 ARG A O 1
ATOM 737 N N . GLN A 1 97 ? -3.127 -16.529 9.583 1.00 92.44 97 GLN A N 1
ATOM 738 C CA . GLN A 1 97 ? -4.068 -15.982 8.615 1.00 92.44 97 GLN A CA 1
ATOM 739 C C . GLN A 1 97 ? -5.504 -16.254 9.073 1.00 92.44 97 GLN A C 1
ATOM 741 O O . GLN A 1 97 ? -5.787 -17.288 9.687 1.00 92.44 97 GLN A O 1
ATOM 746 N N . SER A 1 98 ? -6.420 -15.341 8.772 1.00 93.44 98 SER A N 1
ATOM 747 C CA . SER A 1 98 ? -7.858 -15.549 8.934 1.00 93.44 98 SER A CA 1
ATOM 748 C C . SER A 1 98 ? -8.624 -14.939 7.773 1.00 93.44 98 SER A C 1
ATOM 750 O O . SER A 1 98 ? -8.281 -13.861 7.300 1.00 93.44 98 SER A O 1
ATOM 752 N N . MET A 1 99 ? -9.704 -15.597 7.365 1.00 95.31 99 MET A N 1
ATOM 753 C CA . MET A 1 99 ? -10.623 -15.052 6.371 1.00 95.31 99 MET A CA 1
ATOM 754 C C . MET A 1 99 ? -11.686 -14.199 7.054 1.00 95.31 99 MET A C 1
ATOM 756 O O . MET A 1 99 ? -12.242 -14.603 8.078 1.00 95.31 99 MET A O 1
ATOM 760 N N . ALA A 1 100 ? -11.980 -13.042 6.475 1.00 95.62 100 ALA A N 1
ATOM 761 C CA . ALA A 1 100 ? -13.050 -12.165 6.923 1.00 95.62 100 ALA A CA 1
ATOM 762 C C . ALA A 1 100 ? -13.660 -11.423 5.733 1.00 95.62 100 ALA A C 1
ATOM 764 O O . ALA A 1 100 ? -12.968 -11.111 4.767 1.00 95.62 100 ALA A O 1
ATOM 765 N N . THR A 1 101 ? -14.944 -11.097 5.814 1.00 96.25 101 THR A N 1
ATOM 766 C CA . THR A 1 101 ? -15.573 -10.194 4.847 1.00 96.25 101 THR A CA 1
ATOM 767 C C . THR A 1 101 ? -15.289 -8.749 5.265 1.00 96.25 101 THR A C 1
ATOM 769 O O . THR A 1 101 ? -15.613 -8.345 6.386 1.00 96.25 101 THR A O 1
ATOM 772 N N . CYS A 1 102 ? -14.673 -7.957 4.386 1.00 94.31 102 CYS A N 1
ATOM 773 C CA . CYS A 1 102 ? -14.398 -6.537 4.612 1.00 94.31 102 CYS A CA 1
ATOM 774 C C . CYS A 1 102 ? -15.102 -5.721 3.527 1.00 94.31 102 CYS A C 1
ATOM 776 O O . CYS A 1 102 ? -14.681 -5.713 2.375 1.00 94.31 102 CYS A O 1
ATOM 778 N N . GLY A 1 103 ? -16.195 -5.045 3.889 1.00 92.06 103 GLY A N 1
ATOM 779 C CA . GLY A 1 103 ? -17.098 -4.465 2.895 1.00 92.06 103 GLY A CA 1
ATOM 780 C C . GLY A 1 103 ? -17.840 -5.570 2.143 1.00 92.06 103 GLY A C 1
ATOM 781 O O . GLY A 1 103 ? -18.543 -6.366 2.761 1.00 92.06 103 GLY A O 1
ATOM 782 N N . ASP A 1 104 ? -17.676 -5.617 0.825 1.00 92.94 104 ASP A N 1
ATOM 783 C CA . ASP A 1 104 ? -18.269 -6.612 -0.074 1.00 92.94 104 ASP A CA 1
ATOM 784 C C . ASP A 1 104 ? -17.271 -7.690 -0.538 1.00 92.94 104 ASP A C 1
ATOM 786 O O . ASP A 1 104 ? -17.645 -8.576 -1.306 1.00 92.94 104 ASP A O 1
ATOM 790 N N . LYS A 1 105 ? -16.006 -7.625 -0.096 1.00 94.31 105 LYS A N 1
ATOM 791 C CA . LYS A 1 105 ? -14.949 -8.555 -0.514 1.00 94.31 105 LYS A CA 1
ATOM 792 C C . LYS A 1 105 ? -14.566 -9.520 0.599 1.00 94.31 105 LYS A C 1
ATOM 794 O O . LYS A 1 105 ? -14.430 -9.134 1.763 1.00 94.31 105 LYS A O 1
ATOM 799 N N . ASP A 1 106 ? -14.282 -10.757 0.209 1.00 95.00 106 ASP A N 1
ATOM 800 C CA . ASP A 1 106 ? -13.564 -11.696 1.062 1.00 95.00 106 ASP A CA 1
ATOM 801 C C . ASP A 1 106 ? -12.087 -11.304 1.114 1.00 95.00 106 ASP A C 1
ATOM 803 O O . ASP A 1 106 ? -11.422 -11.149 0.086 1.00 95.00 106 ASP A O 1
ATOM 807 N N . CYS A 1 107 ? -11.586 -11.125 2.330 1.00 95.50 10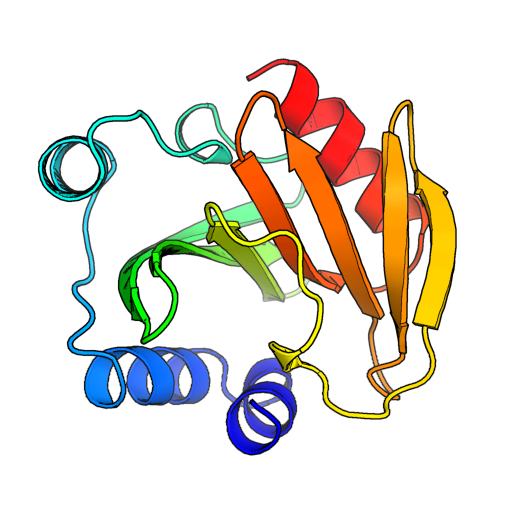7 CYS A N 1
ATOM 808 C CA . CYS A 1 107 ? -10.231 -10.686 2.603 1.00 95.50 107 CYS A CA 1
ATOM 809 C C . CYS A 1 107 ? -9.485 -11.748 3.405 1.00 95.50 107 CYS A C 1
ATOM 811 O O . CYS A 1 107 ? -9.999 -12.288 4.389 1.00 95.50 107 CYS A O 1
ATOM 813 N N . CYS A 1 108 ? -8.242 -12.006 3.010 1.00 95.19 108 CYS A N 1
ATOM 814 C CA . CYS A 1 108 ? -7.288 -12.738 3.827 1.00 95.19 108 CYS A CA 1
ATOM 815 C C . CYS A 1 108 ? -6.546 -11.745 4.723 1.00 95.19 108 CYS A C 1
ATOM 817 O O . CYS A 1 108 ? -5.843 -10.862 4.230 1.00 95.19 108 CYS A O 1
ATOM 819 N N . LEU A 1 109 ? -6.732 -11.874 6.034 1.00 95.69 109 LEU A N 1
ATOM 820 C CA . LEU A 1 109 ? -6.088 -11.049 7.047 1.00 95.69 109 LEU A CA 1
ATOM 821 C C . LEU A 1 109 ? -4.904 -11.803 7.642 1.00 95.69 109 LEU A C 1
ATOM 823 O O . LEU A 1 109 ? -5.032 -12.969 8.008 1.00 95.69 109 LEU A O 1
ATOM 827 N N . VAL A 1 110 ? -3.776 -11.120 7.784 1.00 95.19 110 VAL A N 1
ATOM 828 C CA . VAL A 1 110 ? -2.552 -11.636 8.390 1.00 95.19 110 VAL A CA 1
ATOM 829 C C . VAL A 1 110 ? -2.183 -10.763 9.577 1.00 95.19 110 VAL A C 1
ATOM 831 O O . VAL A 1 110 ? -2.065 -9.546 9.438 1.00 95.19 110 VAL A O 1
ATOM 834 N N . ASP A 1 111 ? -1.985 -11.389 10.732 1.00 93.06 111 ASP A N 1
ATOM 835 C CA . ASP A 1 111 ? -1.538 -10.709 11.948 1.00 93.06 111 ASP A CA 1
ATOM 836 C C . ASP A 1 111 ? -0.040 -10.366 11.848 1.00 93.06 111 ASP A C 1
ATOM 838 O O . ASP A 1 111 ? 0.789 -11.241 11.577 1.00 93.06 111 ASP A O 1
ATOM 842 N N . LEU A 1 112 ? 0.297 -9.085 12.025 1.00 91.75 112 LEU A N 1
ATOM 843 C CA . LEU A 1 112 ? 1.661 -8.545 12.012 1.00 91.75 112 LEU A CA 1
ATOM 844 C C . LEU A 1 112 ? 2.083 -8.017 13.396 1.00 91.75 112 LEU A C 1
ATOM 846 O O . LEU A 1 112 ? 2.876 -7.073 13.483 1.00 91.75 112 LEU A O 1
ATOM 850 N N . ASP A 1 113 ? 1.514 -8.576 14.465 1.00 86.12 113 ASP A N 1
ATOM 851 C CA . AS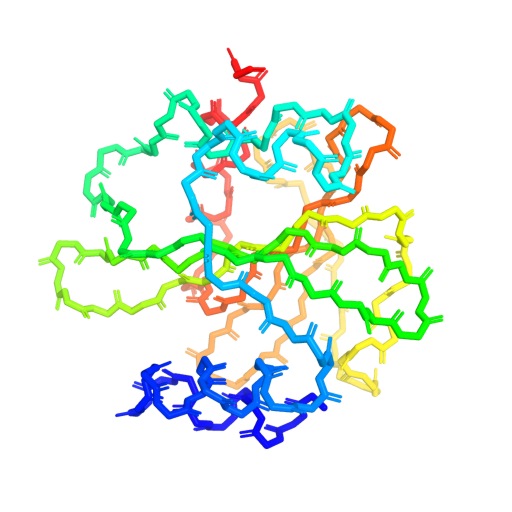P A 1 113 ? 1.690 -8.245 15.885 1.00 86.12 113 ASP A CA 1
ATOM 852 C C . ASP A 1 113 ? 1.112 -6.878 16.296 1.00 86.12 113 ASP A C 1
ATOM 854 O O . ASP A 1 113 ? 0.349 -6.766 17.252 1.00 86.12 113 ASP A O 1
ATOM 858 N N . SER A 1 114 ? 1.485 -5.816 15.581 1.00 85.25 114 SER A N 1
ATOM 859 C CA . SER A 1 114 ? 1.088 -4.422 15.855 1.00 85.25 114 SER A CA 1
ATOM 860 C C . SER A 1 114 ? 0.130 -3.840 14.815 1.00 85.25 114 SER A C 1
ATOM 862 O O . SER A 1 114 ? -0.324 -2.703 14.942 1.00 85.25 114 SER A O 1
ATOM 864 N N . SER A 1 115 ? -0.143 -4.602 13.761 1.00 93.81 115 SER A N 1
ATOM 865 C CA . SER A 1 115 ? -1.014 -4.225 12.654 1.00 93.81 115 SER A CA 1
ATOM 866 C C . SER A 1 115 ? -1.485 -5.476 11.919 1.00 93.81 115 SER A C 1
ATOM 868 O O . SER A 1 115 ? -1.122 -6.597 12.272 1.00 93.81 115 SER A O 1
ATOM 870 N N . ILE A 1 116 ? -2.283 -5.278 10.881 1.00 95.06 116 ILE A N 1
ATOM 871 C CA . ILE A 1 116 ? -2.758 -6.325 9.991 1.00 95.06 116 ILE A CA 1
ATOM 872 C C . ILE A 1 116 ? -2.176 -6.070 8.588 1.00 95.06 116 ILE A C 1
ATOM 874 O O . ILE A 1 116 ? -1.922 -4.927 8.182 1.00 95.06 116 ILE A O 1
ATOM 878 N N . ALA A 1 117 ? -1.950 -7.143 7.835 1.00 96.12 117 ALA A N 1
ATOM 879 C CA . ALA A 1 117 ? -1.972 -7.083 6.382 1.00 96.12 117 ALA A CA 1
ATOM 880 C C . ALA A 1 117 ? -3.265 -7.711 5.866 1.00 96.12 117 ALA A C 1
ATOM 882 O O . ALA A 1 117 ? -3.695 -8.741 6.372 1.00 96.12 117 ALA A O 1
ATOM 883 N N . ALA A 1 118 ? -3.891 -7.096 4.874 1.00 96.25 118 ALA A N 1
ATOM 884 C CA . ALA A 1 118 ? -5.143 -7.564 4.303 1.00 96.25 118 ALA A CA 1
ATOM 885 C C . ALA A 1 118 ? -4.999 -7.698 2.795 1.00 96.25 118 ALA A C 1
ATOM 887 O O . ALA A 1 118 ? -4.610 -6.737 2.139 1.00 96.25 118 ALA A O 1
ATOM 888 N N . THR A 1 119 ? -5.322 -8.870 2.259 1.00 95.94 119 THR A N 1
ATOM 889 C CA . THR A 1 119 ? -5.299 -9.142 0.818 1.00 95.94 119 THR A CA 1
ATOM 890 C C . THR A 1 119 ? -6.709 -9.417 0.322 1.00 95.94 119 THR A C 1
ATOM 892 O O . THR A 1 119 ? -7.407 -10.240 0.913 1.00 95.94 119 THR A O 1
ATOM 895 N N . TRP A 1 120 ? -7.127 -8.766 -0.761 1.00 95.12 120 TRP A N 1
ATOM 896 C CA . TRP A 1 120 ? -8.409 -9.021 -1.423 1.00 95.12 120 TRP A CA 1
ATOM 897 C C . TRP A 1 120 ? -8.284 -8.910 -2.940 1.00 95.12 120 TRP A C 1
ATOM 899 O O . TRP A 1 120 ? -7.308 -8.377 -3.469 1.00 95.12 120 TRP A O 1
ATOM 909 N N . LYS A 1 121 ? -9.291 -9.414 -3.656 1.00 93.56 121 LYS A N 1
ATOM 910 C CA . LYS A 1 121 ? -9.357 -9.312 -5.115 1.00 93.56 121 LYS A CA 1
ATOM 911 C C . LYS A 1 121 ? -9.973 -7.996 -5.576 1.00 93.56 121 LYS A C 1
ATOM 913 O O . LYS A 1 121 ? -11.066 -7.635 -5.144 1.00 93.56 121 LYS A O 1
ATOM 918 N N . GLN A 1 122 ? -9.305 -7.353 -6.534 1.00 91.06 122 GLN A N 1
ATOM 919 C CA . GLN A 1 122 ? -9.823 -6.243 -7.325 1.00 91.06 122 GLN A CA 1
ATOM 920 C C . GLN A 1 122 ? -9.752 -6.590 -8.818 1.00 91.06 122 GLN A C 1
ATOM 922 O O . GLN A 1 122 ? -8.699 -6.509 -9.458 1.00 91.06 122 GLN A O 1
ATOM 927 N N . GLY A 1 123 ? -10.891 -6.982 -9.392 1.00 89.00 123 GLY A N 1
ATOM 928 C CA . GLY A 1 123 ? -10.945 -7.465 -10.771 1.00 89.00 123 GLY A CA 1
ATOM 929 C C . GLY A 1 123 ? -10.040 -8.685 -10.962 1.00 89.00 123 GLY A C 1
ATOM 930 O O . GLY A 1 123 ? -10.195 -9.689 -10.274 1.00 89.00 123 GLY A O 1
ATOM 931 N N . THR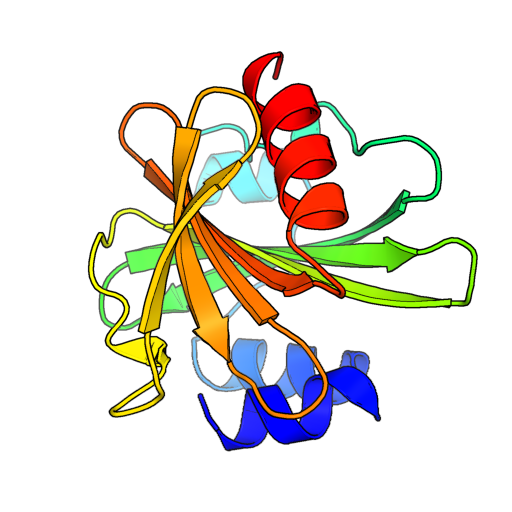 A 1 124 ? -9.085 -8.600 -11.890 1.00 89.06 124 THR A N 1
ATOM 932 C CA . THR A 1 124 ? -8.114 -9.679 -12.143 1.00 89.06 124 THR A CA 1
ATOM 933 C C . THR A 1 124 ? -6.897 -9.640 -11.218 1.00 89.06 124 THR A C 1
ATOM 935 O O . THR A 1 124 ? -6.094 -10.566 -11.254 1.00 89.06 124 THR A O 1
ATOM 938 N N . ARG A 1 125 ? -6.734 -8.584 -10.412 1.00 91.50 125 ARG A N 1
ATOM 939 C CA . ARG A 1 125 ? -5.561 -8.363 -9.557 1.00 91.50 125 ARG A CA 1
ATOM 940 C C . ARG A 1 125 ? -5.896 -8.576 -8.093 1.00 91.50 125 ARG A C 1
ATOM 942 O O . ARG A 1 125 ? -7.058 -8.567 -7.690 1.00 91.50 125 ARG A O 1
ATOM 949 N N . SER A 1 126 ? -4.858 -8.748 -7.300 1.00 94.00 126 SER A N 1
ATOM 950 C CA . SER A 1 126 ? -4.913 -8.742 -5.849 1.00 94.00 126 SER A CA 1
ATOM 951 C C . SER A 1 126 ? -4.397 -7.399 -5.336 1.00 94.00 126 SER A C 1
ATOM 953 O O . SER A 1 126 ? -3.455 -6.821 -5.888 1.00 94.00 126 SER A O 1
ATOM 955 N N . VAL A 1 127 ? -5.024 -6.902 -4.275 1.00 95.38 127 VAL A N 1
ATOM 956 C CA . VAL A 1 127 ? -4.558 -5.745 -3.517 1.00 95.38 127 VAL A CA 1
ATOM 957 C C . VAL A 1 127 ? -4.188 -6.218 -2.124 1.00 95.38 127 VAL A C 1
ATOM 959 O O . VAL A 1 127 ? -5.022 -6.809 -1.444 1.00 95.38 127 VAL A O 1
ATOM 962 N N . THR A 1 128 ? -2.960 -5.932 -1.700 1.00 96.12 128 THR A N 1
ATOM 963 C CA . THR A 1 128 ? -2.494 -6.169 -0.333 1.00 96.12 128 THR A CA 1
ATOM 964 C C . THR A 1 128 ? -2.253 -4.842 0.371 1.00 96.12 128 THR A C 1
ATOM 966 O O . THR A 1 128 ? -1.351 -4.088 0.009 1.00 96.12 128 THR A O 1
ATOM 969 N N . ALA A 1 129 ? -3.032 -4.565 1.409 1.00 96.88 129 ALA A N 1
ATOM 970 C CA . ALA A 1 129 ? -2.793 -3.479 2.344 1.00 96.88 129 ALA A CA 1
ATOM 971 C C . ALA A 1 129 ? -1.904 -3.960 3.494 1.00 96.88 129 ALA A C 1
ATOM 973 O O . ALA A 1 129 ? -2.190 -4.989 4.092 1.00 96.88 129 ALA A O 1
ATOM 974 N N . VAL A 1 130 ? -0.849 -3.221 3.831 1.00 96.38 130 VAL A N 1
ATOM 975 C CA . VAL A 1 130 ? 0.086 -3.541 4.920 1.00 96.38 130 VAL A CA 1
ATOM 976 C C . VAL A 1 130 ? 0.133 -2.389 5.913 1.00 96.38 130 VAL A C 1
ATOM 978 O O . VAL A 1 130 ? 0.315 -1.232 5.524 1.00 96.38 130 VAL A O 1
ATOM 981 N N . GLY A 1 131 ? 0.009 -2.718 7.198 1.00 95.50 131 GLY A N 1
ATOM 982 C CA . GLY A 1 131 ? -0.014 -1.732 8.273 1.00 95.50 131 GLY A CA 1
ATOM 983 C C . GLY A 1 131 ? -1.412 -1.183 8.547 1.00 95.50 131 GLY A C 1
ATOM 984 O O . GLY A 1 131 ? -1.520 -0.067 9.054 1.00 95.50 131 GLY A O 1
ATOM 985 N N . VAL A 1 132 ? -2.473 -1.918 8.186 1.00 96.00 132 VAL A N 1
ATOM 986 C CA . VAL A 1 132 ? -3.851 -1.581 8.582 1.00 96.00 132 VAL A CA 1
ATOM 987 C C . VAL A 1 132 ? -4.058 -1.847 10.076 1.00 96.00 132 VAL A C 1
ATOM 989 O O . VAL A 1 132 ? -3.424 -2.728 10.652 1.00 96.00 132 VAL A O 1
ATOM 992 N N . ARG A 1 133 ? -4.928 -1.075 10.722 1.00 95.06 133 ARG A N 1
ATOM 993 C CA . ARG A 1 133 ? -5.171 -1.123 12.174 1.00 95.06 133 ARG A CA 1
ATOM 994 C C . ARG A 1 133 ? -6.134 -2.221 12.577 1.00 95.06 133 ARG A C 1
ATOM 996 O O . ARG A 1 133 ? -5.939 -2.878 13.592 1.00 95.06 133 ARG A O 1
ATOM 1003 N N . ASP A 1 134 ? -7.183 -2.374 11.787 1.00 94.81 134 ASP A N 1
ATOM 1004 C CA . ASP A 1 134 ? -8.316 -3.232 12.081 1.00 94.81 134 ASP A CA 1
ATOM 1005 C C . ASP A 1 134 ? -9.089 -3.549 10.794 1.00 94.81 134 ASP A C 1
ATOM 1007 O O . ASP A 1 134 ? -8.814 -3.022 9.712 1.00 94.81 134 ASP A O 1
ATOM 1011 N N . GLN A 1 135 ? -10.067 -4.443 10.921 1.00 95.44 135 GLN A N 1
ATOM 1012 C CA . GLN A 1 135 ? -10.925 -4.865 9.819 1.00 95.44 135 GLN A CA 1
ATOM 1013 C C . GLN A 1 135 ? -11.816 -3.726 9.285 1.00 95.44 135 GLN A C 1
ATOM 1015 O O . GLN A 1 135 ? -12.142 -3.722 8.097 1.00 95.44 135 GLN A O 1
ATOM 1020 N N . ASP A 1 136 ? -12.181 -2.746 10.117 1.00 95.75 136 ASP A N 1
ATOM 1021 C CA . ASP A 1 136 ? -13.002 -1.604 9.697 1.00 95.75 136 ASP A CA 1
ATOM 1022 C C . ASP A 1 136 ? -12.219 -0.683 8.754 1.00 95.75 136 ASP A C 1
ATOM 1024 O O . ASP A 1 136 ? -12.764 -0.159 7.779 1.00 95.75 136 ASP A O 1
ATOM 1028 N N . GLU A 1 137 ? -10.923 -0.497 9.006 1.00 96.69 137 GLU A N 1
ATOM 1029 C CA . GLU A 1 137 ? -10.020 0.224 8.115 1.00 96.69 137 GLU A CA 1
ATOM 1030 C C . GLU A 1 137 ? -9.878 -0.489 6.764 1.00 96.69 137 GLU A C 1
ATOM 1032 O O . GLU A 1 137 ? -9.959 0.162 5.719 1.00 96.69 137 GLU A O 1
ATOM 1037 N N . VAL A 1 138 ? -9.767 -1.823 6.767 1.00 97.00 138 VAL A N 1
ATOM 1038 C CA . VAL A 1 138 ? -9.771 -2.632 5.534 1.00 97.00 138 VAL A CA 1
ATOM 1039 C C . VAL A 1 138 ? -11.084 -2.448 4.774 1.00 97.00 138 VAL A C 1
ATOM 1041 O O . VAL A 1 138 ? -11.065 -2.162 3.580 1.00 97.00 138 VAL A O 1
ATOM 1044 N N . ALA A 1 139 ? -12.229 -2.536 5.455 1.00 96.88 139 ALA A N 1
ATOM 1045 C CA . ALA A 1 139 ? -13.539 -2.380 4.826 1.00 96.88 139 ALA A CA 1
ATOM 1046 C C . ALA A 1 139 ? -13.722 -0.994 4.181 1.00 96.88 139 ALA A C 1
ATOM 1048 O O . ALA A 1 139 ? -14.303 -0.886 3.096 1.00 96.88 139 ALA A O 1
ATOM 1049 N N . LYS A 1 140 ? -13.194 0.069 4.805 1.00 96.19 140 LYS A N 1
ATOM 1050 C CA . LYS A 1 140 ? -13.181 1.427 4.230 1.00 96.19 140 LYS A CA 1
ATOM 1051 C C . LYS A 1 140 ? -12.350 1.499 2.951 1.00 96.19 140 LYS A C 1
ATOM 1053 O O . LYS A 1 140 ? -12.807 2.097 1.978 1.00 96.19 140 LYS A O 1
ATOM 1058 N N . LEU A 1 141 ? -11.159 0.896 2.950 1.00 96.62 141 LEU A N 1
ATOM 1059 C CA . LEU A 1 141 ? -10.291 0.841 1.772 1.00 96.62 141 LEU A CA 1
ATOM 1060 C C . LEU A 1 141 ? -10.965 0.071 0.636 1.00 96.62 141 LEU A C 1
ATOM 1062 O O . LEU A 1 141 ? -11.077 0.609 -0.460 1.00 96.62 141 LEU A O 1
ATOM 1066 N N . VAL A 1 142 ? -11.487 -1.126 0.914 1.00 96.00 142 VAL A N 1
ATOM 1067 C CA . VAL A 1 142 ? -12.219 -1.947 -0.062 1.00 96.00 142 VAL A CA 1
ATOM 1068 C C . VAL A 1 142 ? -13.376 -1.159 -0.678 1.00 96.00 142 VAL A C 1
ATOM 1070 O O . VAL A 1 142 ? -13.434 -0.987 -1.891 1.00 96.00 142 VAL A O 1
ATOM 1073 N N . THR A 1 143 ? -14.250 -0.591 0.157 1.00 95.00 143 THR A N 1
ATOM 1074 C CA . THR A 1 143 ? -15.445 0.140 -0.301 1.00 95.00 143 THR A CA 1
ATOM 1075 C C . THR A 1 143 ? -15.101 1.364 -1.155 1.00 95.00 143 THR A C 1
ATOM 1077 O O . THR A 1 143 ? -15.866 1.750 -2.041 1.00 95.00 143 THR A O 1
ATOM 1080 N N . TRP A 1 144 ? -13.985 2.034 -0.863 1.00 95.25 144 TRP A N 1
ATOM 1081 C CA . TRP A 1 144 ? -13.528 3.180 -1.645 1.00 95.25 144 TRP A CA 1
ATOM 1082 C C . TRP A 1 144 ? -12.940 2.748 -2.985 1.00 95.25 144 TRP A C 1
ATOM 1084 O O . TRP A 1 144 ? -13.302 3.286 -4.031 1.00 95.25 144 TRP A O 1
ATOM 1094 N N . LEU A 1 145 ? -12.044 1.767 -2.942 1.00 93.12 145 LEU A N 1
ATOM 1095 C CA . LEU A 1 145 ? -11.272 1.329 -4.093 1.00 93.12 145 LEU A CA 1
ATOM 1096 C C . LEU A 1 145 ? -12.113 0.521 -5.090 1.00 93.12 145 LEU A C 1
ATOM 1098 O O . LEU A 1 145 ? -11.793 0.518 -6.272 1.00 93.12 145 LEU A O 1
ATOM 1102 N N . ASP A 1 146 ? -13.235 -0.065 -4.666 1.00 86.88 146 ASP A N 1
ATOM 1103 C CA . ASP A 1 146 ? -14.169 -0.734 -5.580 1.00 86.88 146 ASP A CA 1
ATOM 1104 C C . ASP A 1 146 ? -14.929 0.237 -6.503 1.00 86.88 146 ASP A C 1
ATOM 1106 O O . ASP A 1 146 ? -15.441 -0.153 -7.548 1.00 86.88 146 ASP A O 1
ATOM 1110 N N . LYS A 1 147 ? -14.974 1.528 -6.148 1.00 74.50 147 LYS A N 1
ATOM 1111 C CA . LYS A 1 147 ? -15.575 2.585 -6.980 1.00 74.50 147 LYS A CA 1
ATOM 1112 C C . LYS A 1 147 ? -14.621 3.130 -8.049 1.00 74.50 147 LYS A C 1
ATOM 1114 O O . LYS A 1 147 ? -15.026 4.026 -8.791 1.00 74.50 147 LYS A O 1
ATOM 1119 N N . SER A 1 148 ? -13.361 2.688 -8.039 1.00 59.75 148 SER A N 1
ATOM 1120 C CA . SER A 1 148 ? -12.240 3.313 -8.758 1.00 59.75 148 SER A CA 1
ATOM 1121 C C . SER A 1 148 ? -11.972 2.720 -10.132 1.00 59.75 148 SER A C 1
ATOM 1123 O O . SER A 1 148 ? -12.241 1.517 -10.343 1.00 59.75 148 SER A O 1
#

Foldseek 3Di:
DLVLLVCCQPPVPVSVVVQCVVFVKDWDDQVRCCVVQVDGDLCNVHFDPQKDWPTWMWGNDPQFGKIKTWIAGNVGGIKIKIKGQDPDPCVQPPFDWDWDDQANWIWIWGDSPQAIWIWTDDPNIIMIMRRHRDSPSVSRRCVVSNVD

pLDDT: mean 92.77, std 6.46, range [59.75, 97.88]

Organism: NCBI:txid1265738